Protein AF-A0A412M9D8-F1 (afdb_monomer)

Organism: NCBI:txid39486

Sequence (65 aa):
MTLKEYVKKRECRPEFKREFARYQPEIECVRILIDAQIEQNLSLKELAKITGIRQYKLRKILNGK

Foldseek 3Di:
DDPVVVLVVCCVPPVSVVVCVVCVVLVVVLVVLVCVCVVVVHDLVVSCVVVVPPSVVNVCSNVVD

InterPro domains:
  IPR010982 Lambda repressor-like, DNA-binding domain superfamily [SSF47413] (24-65)

Structure (mmCIF, N/CA/C/O backbone):
data_AF-A0A412M9D8-F1
#
_entry.id   AF-A0A412M9D8-F1
#
loop_
_atom_site.group_PDB
_atom_site.id
_atom_site.type_symbol
_atom_site.label_atom_id
_atom_site.label_alt_id
_atom_site.label_comp_id
_atom_site.label_asym_id
_atom_site.label_entity_id
_atom_site.label_seq_id
_atom_site.pdbx_PDB_ins_code
_atom_site.Cartn_x
_atom_site.Cartn_y
_atom_site.Cartn_z
_atom_site.occupancy
_atom_site.B_iso_or_equiv
_atom_site.auth_seq_id
_atom_site.auth_comp_id
_atom_site.auth_asym_id
_atom_site.auth_atom_id
_atom_site.pdbx_PDB_model_num
ATOM 1 N N . MET A 1 1 ? 11.371 13.078 -6.191 1.00 67.44 1 MET A N 1
ATOM 2 C CA . MET A 1 1 ? 10.981 12.078 -7.203 1.00 67.44 1 MET A CA 1
ATOM 3 C C . MET A 1 1 ? 9.700 11.415 -6.732 1.00 67.44 1 MET A C 1
ATOM 5 O O . MET A 1 1 ? 9.702 10.848 -5.647 1.00 67.44 1 MET A O 1
ATOM 9 N N . THR A 1 2 ? 8.606 11.549 -7.475 1.00 86.94 2 THR A N 1
ATOM 10 C CA . THR A 1 2 ? 7.313 10.934 -7.137 1.00 86.94 2 THR A CA 1
ATOM 11 C C . THR A 1 2 ? 7.301 9.445 -7.501 1.00 86.94 2 THR A C 1
ATOM 13 O O . THR A 1 2 ? 8.088 8.994 -8.337 1.00 86.94 2 THR A O 1
ATOM 16 N N . LEU A 1 3 ? 6.391 8.661 -6.911 1.00 79.69 3 LEU A N 1
ATOM 17 C CA . LEU A 1 3 ? 6.230 7.244 -7.267 1.00 79.69 3 LEU A CA 1
ATOM 18 C C . LEU A 1 3 ? 5.916 7.071 -8.764 1.00 79.69 3 LEU A C 1
ATOM 20 O O . LEU A 1 3 ? 6.486 6.199 -9.417 1.00 79.69 3 LEU A O 1
ATOM 24 N N . LYS A 1 4 ? 5.079 7.954 -9.328 1.00 83.81 4 LYS A N 1
ATOM 25 C CA . LYS A 1 4 ? 4.765 7.977 -10.766 1.00 83.81 4 LYS A CA 1
ATOM 26 C C . LYS A 1 4 ? 6.016 8.211 -11.616 1.00 83.81 4 LYS A C 1
ATOM 28 O O . LYS A 1 4 ? 6.237 7.494 -12.587 1.00 83.81 4 LYS A O 1
ATOM 33 N N . GLU A 1 5 ? 6.865 9.165 -11.236 1.00 87.38 5 GLU A N 1
ATOM 34 C CA . GLU A 1 5 ? 8.140 9.415 -11.923 1.00 87.38 5 GLU A CA 1
ATOM 35 C C . GLU A 1 5 ? 9.094 8.221 -11.824 1.00 87.38 5 GLU A C 1
ATOM 37 O O . GLU A 1 5 ? 9.803 7.912 -12.781 1.00 87.38 5 GLU A O 1
ATOM 42 N N . TYR A 1 6 ? 9.123 7.540 -10.679 1.00 87.50 6 TYR A N 1
ATOM 43 C CA . TYR A 1 6 ? 9.972 6.372 -10.454 1.00 87.50 6 TYR A CA 1
ATOM 44 C C . TYR A 1 6 ? 9.573 5.176 -11.310 1.00 87.50 6 TYR A C 1
ATOM 46 O O . TYR A 1 6 ? 10.432 4.581 -11.963 1.00 87.50 6 TYR A O 1
ATOM 54 N N . VAL A 1 7 ? 8.276 4.870 -11.360 1.00 86.69 7 VAL A N 1
ATOM 55 C CA . VAL A 1 7 ? 7.731 3.816 -12.222 1.00 86.69 7 VAL A CA 1
ATOM 56 C C . VAL A 1 7 ? 8.006 4.146 -13.691 1.00 86.69 7 VAL A C 1
ATOM 58 O O . VAL A 1 7 ? 8.590 3.326 -14.398 1.00 86.69 7 VAL A O 1
ATOM 61 N N . LYS A 1 8 ? 7.717 5.381 -14.124 1.00 88.44 8 LYS A N 1
ATOM 62 C CA . LYS A 1 8 ? 7.916 5.823 -15.514 1.00 88.44 8 LYS A CA 1
ATOM 63 C C . LYS A 1 8 ? 9.374 5.719 -15.976 1.00 88.44 8 LYS A C 1
ATOM 65 O O . LYS A 1 8 ? 9.638 5.327 -17.108 1.00 88.44 8 LYS A O 1
ATOM 70 N N . LYS A 1 9 ? 10.348 6.015 -15.103 1.00 91.44 9 LYS A N 1
ATOM 71 C CA . LYS A 1 9 ? 11.782 5.859 -15.430 1.00 91.44 9 LYS A CA 1
ATOM 72 C C . LYS A 1 9 ? 12.231 4.403 -15.575 1.00 91.44 9 LYS A C 1
ATOM 74 O O . LYS A 1 9 ? 13.288 4.166 -16.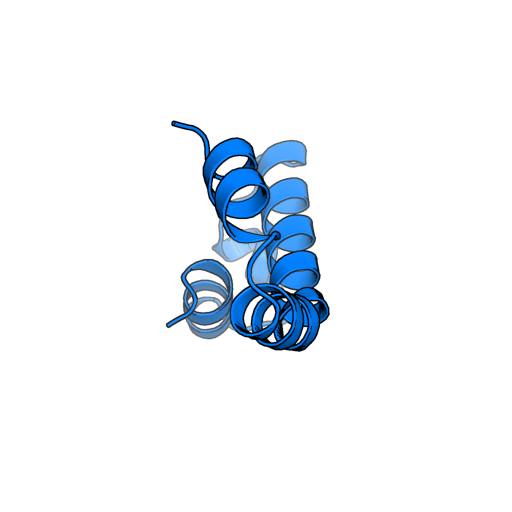150 1.00 91.44 9 LYS A O 1
ATOM 79 N N . ARG A 1 10 ? 11.496 3.439 -15.015 1.00 87.75 10 ARG A N 1
ATOM 80 C CA . ARG A 1 10 ? 11.855 2.010 -15.031 1.00 87.75 10 ARG A CA 1
ATOM 81 C C . ARG A 1 10 ? 11.019 1.185 -16.002 1.00 87.75 10 ARG A C 1
ATOM 83 O O . ARG A 1 10 ? 11.423 0.078 -16.335 1.00 87.75 10 ARG A O 1
ATOM 90 N N . GLU A 1 11 ? 9.925 1.742 -16.505 1.00 86.50 11 GLU A N 1
ATOM 91 C CA . GLU A 1 11 ? 9.024 1.132 -17.490 1.00 86.50 11 GLU A CA 1
ATOM 92 C C . GLU A 1 11 ? 9.711 0.731 -18.803 1.00 86.50 11 GLU A C 1
ATOM 94 O O . GLU A 1 11 ? 9.272 -0.199 -19.477 1.00 86.50 11 GLU A O 1
ATOM 99 N N . CYS A 1 12 ? 10.821 1.391 -19.146 1.00 85.19 12 CYS A N 1
ATOM 100 C CA . CYS A 1 12 ? 11.665 1.036 -20.287 1.00 85.19 12 CYS A CA 1
ATOM 101 C C . CYS A 1 12 ? 12.406 -0.302 -20.113 1.00 85.19 12 CYS A C 1
ATOM 103 O O . CYS A 1 12 ? 12.898 -0.849 -21.097 1.00 85.19 12 CYS A O 1
ATOM 105 N N . ARG A 1 13 ? 12.483 -0.853 -18.893 1.00 93.44 13 ARG A N 1
ATOM 106 C CA . ARG A 1 13 ? 13.090 -2.164 -18.626 1.00 93.44 13 ARG A CA 1
ATOM 107 C C . ARG A 1 13 ? 12.031 -3.267 -18.787 1.00 93.44 13 ARG A C 1
ATOM 109 O O . ARG A 1 13 ? 11.067 -3.276 -18.018 1.00 93.44 13 ARG A O 1
ATOM 116 N N . PRO A 1 14 ? 12.205 -4.229 -19.714 1.00 92.19 14 PRO A N 1
ATOM 117 C CA . PRO A 1 14 ? 11.210 -5.275 -19.981 1.00 92.19 14 PRO A CA 1
ATOM 118 C C . PRO A 1 14 ? 10.865 -6.127 -18.752 1.00 92.19 14 PRO A C 1
ATOM 120 O O . PRO A 1 14 ? 9.696 -6.408 -18.500 1.00 92.19 14 PRO A O 1
ATOM 123 N N . GLU A 1 15 ? 11.873 -6.487 -17.955 1.00 92.81 15 GLU A N 1
ATOM 124 C CA . GLU A 1 15 ? 11.711 -7.267 -16.720 1.00 92.81 15 GLU A CA 1
ATOM 125 C C . GLU A 1 15 ? 10.865 -6.523 -15.683 1.00 92.81 15 GLU A C 1
ATOM 127 O O . GLU A 1 15 ? 9.951 -7.093 -15.091 1.00 92.81 15 GLU A O 1
ATOM 132 N N . PHE A 1 16 ? 11.117 -5.218 -15.521 1.00 91.62 16 PHE A N 1
ATOM 133 C CA . PHE A 1 16 ? 10.325 -4.373 -14.636 1.00 91.62 16 PHE A CA 1
ATOM 134 C C . PHE A 1 16 ? 8.885 -4.275 -15.130 1.00 91.62 16 PHE A C 1
ATOM 136 O O . PHE A 1 16 ? 7.971 -4.452 -14.338 1.00 91.62 16 PHE A O 1
ATOM 143 N N . LYS A 1 17 ? 8.668 -4.042 -16.431 1.00 90.81 17 LYS A N 1
ATOM 144 C CA . LYS A 1 17 ? 7.320 -3.945 -17.006 1.00 90.81 17 LYS A CA 1
ATOM 145 C C . LYS A 1 17 ? 6.516 -5.229 -16.795 1.00 90.81 17 LYS A C 1
ATOM 147 O O . LYS A 1 17 ? 5.344 -5.158 -16.441 1.00 90.81 17 LYS A O 1
ATOM 152 N N . ARG A 1 18 ? 7.150 -6.392 -16.971 1.00 92.81 18 ARG A N 1
ATOM 153 C CA . ARG A 1 18 ? 6.525 -7.702 -16.762 1.00 92.81 18 ARG A CA 1
ATOM 154 C C . ARG A 1 18 ? 6.128 -7.923 -15.303 1.00 92.81 18 ARG A C 1
ATOM 156 O O . ARG A 1 18 ? 4.973 -8.245 -15.044 1.00 92.81 18 ARG A O 1
ATOM 163 N N . GLU A 1 19 ? 7.050 -7.741 -14.361 1.00 92.06 19 GLU A N 1
ATOM 164 C CA . GLU A 1 19 ? 6.734 -7.935 -12.939 1.00 92.06 19 GLU A CA 1
ATOM 165 C C . GLU A 1 19 ? 5.756 -6.868 -12.434 1.00 92.06 19 GLU A C 1
ATOM 167 O O . GLU A 1 19 ? 4.817 -7.180 -11.712 1.00 92.06 19 GLU A O 1
ATOM 172 N N . PHE A 1 20 ? 5.894 -5.616 -12.873 1.00 88.38 20 PHE A N 1
ATOM 173 C CA . PHE A 1 20 ? 4.967 -4.548 -12.506 1.00 88.38 20 PHE A CA 1
ATOM 174 C C . PHE A 1 20 ? 3.546 -4.814 -13.023 1.00 88.38 20 PHE A C 1
ATOM 176 O O . PHE A 1 20 ? 2.588 -4.600 -12.288 1.00 88.38 20 PHE A O 1
ATOM 183 N N . ALA A 1 21 ? 3.399 -5.332 -14.248 1.00 89.25 21 ALA A N 1
ATOM 184 C CA . ALA A 1 21 ? 2.106 -5.750 -14.788 1.00 89.25 21 ALA A CA 1
ATOM 185 C C . ALA A 1 21 ? 1.519 -6.955 -14.037 1.00 89.25 21 ALA A C 1
ATOM 187 O O . ALA A 1 21 ? 0.312 -7.009 -13.825 1.00 89.25 21 ALA A O 1
ATOM 188 N N . ARG A 1 22 ? 2.363 -7.896 -13.595 1.00 92.81 22 ARG A N 1
ATOM 189 C CA . ARG A 1 22 ? 1.935 -9.064 -12.814 1.00 92.81 22 ARG A CA 1
ATOM 190 C C . ARG A 1 22 ? 1.251 -8.677 -11.500 1.00 92.81 22 ARG A C 1
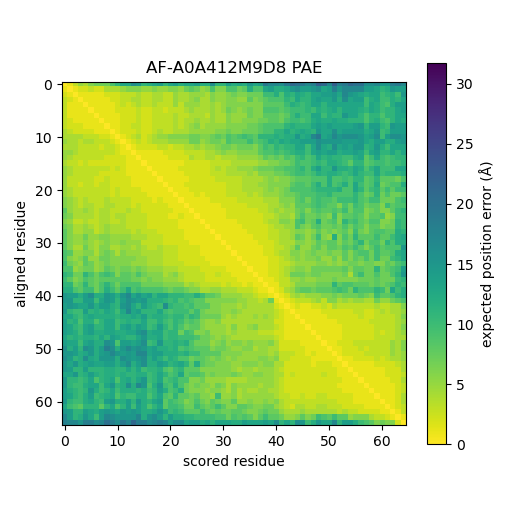ATOM 192 O O . ARG A 1 22 ? 0.289 -9.338 -11.140 1.00 92.81 22 ARG A O 1
ATOM 199 N N . TYR A 1 23 ? 1.734 -7.631 -10.826 1.00 86.94 23 TYR A N 1
ATOM 200 C CA . TYR A 1 23 ? 1.186 -7.152 -9.548 1.00 86.94 23 TYR A CA 1
ATOM 201 C C . TYR A 1 23 ? 0.211 -5.970 -9.684 1.00 86.94 23 TYR A C 1
ATOM 203 O O . TYR A 1 23 ? -0.223 -5.411 -8.674 1.00 86.94 23 TYR A O 1
ATOM 211 N N . GLN A 1 24 ? -0.108 -5.524 -10.908 1.00 85.00 24 GLN A N 1
ATOM 212 C CA . GLN A 1 24 ? -1.051 -4.415 -11.099 1.00 85.00 24 GLN A CA 1
ATOM 213 C C . GLN A 1 24 ? -2.403 -4.646 -10.412 1.00 85.00 24 GLN A C 1
ATOM 215 O O . GLN A 1 24 ? -2.849 -3.726 -9.730 1.00 85.00 24 GLN A O 1
ATOM 220 N N . PRO A 1 25 ? -3.034 -5.834 -10.507 1.00 86.06 25 PRO A N 1
ATOM 221 C CA . PRO A 1 25 ? -4.319 -6.080 -9.854 1.00 86.06 25 PRO A CA 1
ATOM 222 C C . PRO A 1 25 ? -4.288 -5.805 -8.344 1.00 86.06 25 PRO A C 1
ATOM 224 O O . PRO A 1 25 ? -5.182 -5.162 -7.796 1.00 86.06 25 PRO A O 1
ATOM 227 N N . GLU A 1 26 ? -3.231 -6.238 -7.659 1.00 83.69 26 GLU A N 1
ATOM 228 C CA . GLU A 1 26 ? -3.040 -6.016 -6.230 1.00 83.69 26 GLU A CA 1
ATOM 229 C C . GLU A 1 26 ? -2.789 -4.537 -5.916 1.00 83.69 26 GLU A C 1
ATOM 231 O O . GLU A 1 26 ? -3.352 -4.007 -4.955 1.00 83.69 26 GLU A O 1
ATOM 236 N N . ILE A 1 27 ? -1.985 -3.856 -6.741 1.00 84.62 27 ILE A N 1
ATOM 237 C CA . ILE A 1 27 ? -1.724 -2.415 -6.621 1.00 84.62 27 ILE A CA 1
ATOM 238 C C . ILE A 1 27 ? -3.024 -1.615 -6.782 1.00 84.62 27 ILE A C 1
ATOM 240 O O . ILE A 1 27 ? -3.256 -0.676 -6.020 1.00 84.62 27 ILE A O 1
ATOM 244 N N . GLU A 1 28 ? -3.880 -1.972 -7.741 1.00 85.19 28 GLU A N 1
ATOM 245 C CA . GLU A 1 28 ? -5.163 -1.299 -7.964 1.00 85.19 28 GLU A CA 1
ATOM 246 C C . GLU A 1 28 ? -6.137 -1.521 -6.809 1.00 85.19 28 GLU A C 1
ATOM 248 O O . GLU A 1 28 ? -6.720 -0.554 -6.321 1.00 85.19 28 GLU A O 1
ATOM 253 N N . CYS A 1 29 ? -6.249 -2.752 -6.300 1.00 82.62 29 CYS A N 1
ATOM 254 C CA . CYS A 1 29 ? -7.053 -3.052 -5.115 1.00 82.62 29 CYS A CA 1
ATOM 255 C C . CYS A 1 29 ? -6.633 -2.202 -3.906 1.00 82.62 29 CYS A C 1
ATOM 257 O O . CYS A 1 29 ? -7.480 -1.625 -3.226 1.00 82.62 29 CYS A O 1
ATOM 259 N N . VAL A 1 30 ? -5.326 -2.092 -3.641 1.00 81.38 30 VAL A N 1
ATOM 260 C CA . VAL A 1 30 ? -4.805 -1.256 -2.547 1.00 81.38 30 VAL A CA 1
ATOM 261 C C . VAL A 1 30 ? -5.109 0.222 -2.789 1.00 81.38 30 VAL A C 1
ATOM 263 O O . VAL A 1 30 ? -5.517 0.913 -1.859 1.00 81.38 30 VAL A O 1
ATOM 266 N N . ARG A 1 31 ? -4.948 0.705 -4.026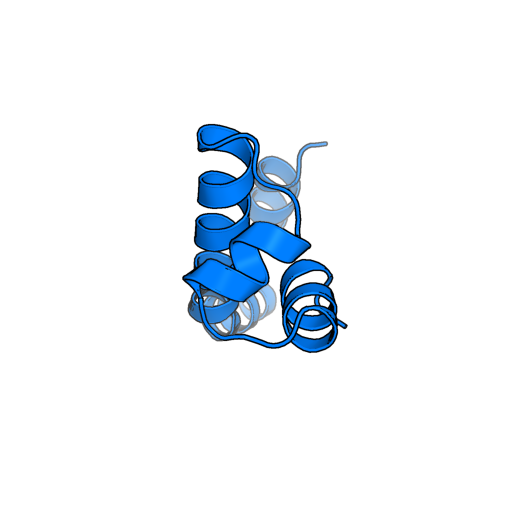 1.00 84.06 31 ARG A N 1
ATOM 267 C CA . ARG A 1 31 ? -5.197 2.10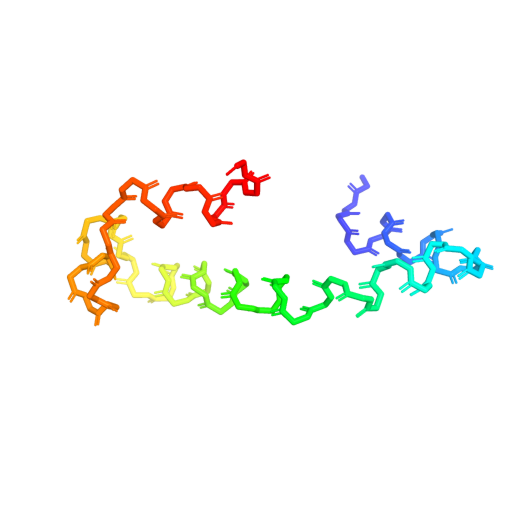5 -4.392 1.00 84.06 31 ARG A CA 1
ATOM 268 C C . ARG A 1 31 ? -6.659 2.487 -4.171 1.00 84.06 31 ARG A C 1
ATOM 270 O O . ARG A 1 31 ? -6.912 3.455 -3.472 1.00 84.06 31 ARG A O 1
ATOM 277 N N . ILE A 1 32 ? -7.595 1.656 -4.632 1.00 84.81 32 ILE A N 1
ATOM 278 C CA . ILE A 1 32 ? -9.038 1.850 -4.418 1.00 84.81 32 ILE A CA 1
ATOM 279 C C . ILE A 1 32 ? -9.374 1.902 -2.921 1.00 84.81 32 ILE A C 1
ATOM 281 O O . ILE A 1 32 ? -10.158 2.744 -2.492 1.00 84.81 32 ILE A O 1
ATOM 285 N N . LEU A 1 33 ? -8.773 1.029 -2.106 1.00 80.75 33 LEU A N 1
ATOM 286 C CA . LEU A 1 33 ? -9.003 1.019 -0.657 1.00 80.75 33 LEU A CA 1
ATOM 287 C C . LEU A 1 33 ? -8.460 2.275 0.039 1.00 80.75 33 LEU A C 1
ATOM 289 O O . LEU A 1 33 ? -9.097 2.772 0.966 1.00 80.75 33 LEU A O 1
ATOM 293 N N . ILE A 1 34 ? -7.299 2.7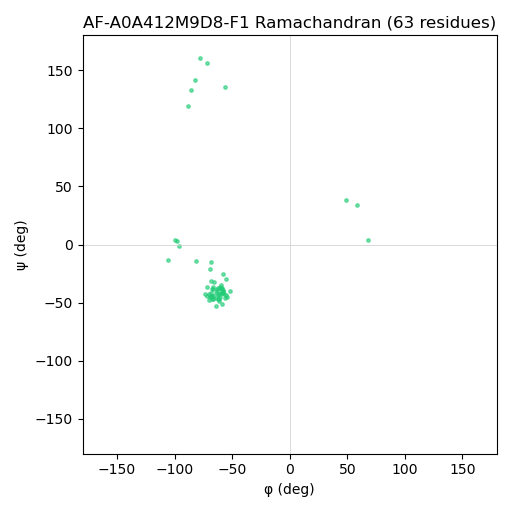79 -0.390 1.00 79.50 34 ILE A N 1
ATOM 294 C CA . ILE A 1 34 ? -6.710 4.022 0.128 1.00 79.50 34 ILE A CA 1
ATOM 295 C C . ILE A 1 34 ? -7.537 5.230 -0.311 1.00 79.50 34 ILE A C 1
ATOM 297 O O . ILE A 1 34 ? -7.840 6.081 0.521 1.00 79.50 34 ILE A O 1
ATOM 301 N N . ASP A 1 35 ? -7.935 5.289 -1.580 1.00 83.19 35 ASP A N 1
ATOM 302 C CA . ASP A 1 35 ? -8.748 6.377 -2.124 1.00 83.19 35 ASP A CA 1
ATOM 303 C C . ASP A 1 35 ? -10.097 6.438 -1.394 1.00 83.19 35 ASP A C 1
ATOM 305 O O . ASP A 1 35 ? -10.452 7.484 -0.857 1.00 83.19 35 ASP A O 1
ATOM 309 N N . ALA A 1 36 ? -10.777 5.298 -1.213 1.00 81.06 36 ALA A N 1
ATOM 310 C CA . ALA A 1 36 ? -12.008 5.218 -0.424 1.00 81.06 36 ALA A CA 1
ATOM 311 C C . ALA A 1 36 ? -11.806 5.650 1.040 1.00 81.06 36 ALA A C 1
ATOM 313 O O . ALA A 1 36 ? -12.702 6.244 1.643 1.00 81.06 36 ALA A O 1
ATOM 314 N N . GLN A 1 37 ? -10.637 5.367 1.625 1.00 82.44 37 GLN A N 1
ATOM 315 C CA . GLN A 1 37 ? -10.301 5.806 2.975 1.00 82.44 37 GLN A CA 1
ATOM 316 C C . GLN A 1 37 ? -10.139 7.333 3.049 1.00 82.44 37 GLN A C 1
ATOM 318 O O . GLN A 1 37 ? -10.640 7.950 3.988 1.00 82.44 37 GLN A O 1
ATOM 323 N N . ILE A 1 38 ? -9.447 7.933 2.077 1.00 82.25 38 ILE A N 1
ATOM 324 C CA . ILE A 1 38 ? -9.180 9.376 2.018 1.00 82.25 38 ILE A CA 1
ATOM 325 C C . ILE A 1 38 ? -10.464 10.151 1.707 1.00 82.25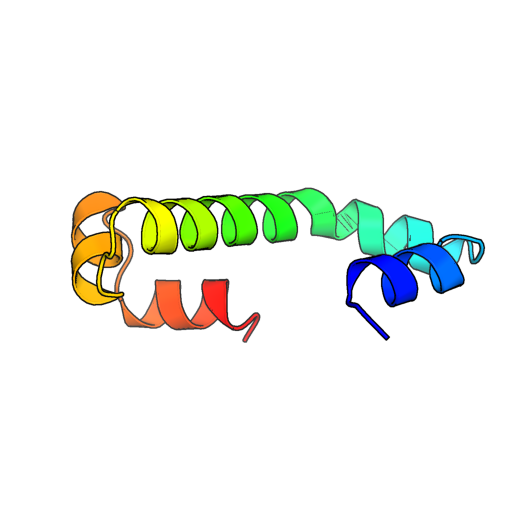 38 ILE A C 1
ATOM 327 O O . ILE A 1 38 ? -10.779 11.105 2.413 1.00 82.25 38 ILE A O 1
ATOM 331 N N . GLU A 1 39 ? -11.224 9.724 0.696 1.00 85.88 39 GLU A N 1
ATOM 332 C CA . GLU A 1 39 ? -12.459 10.385 0.252 1.00 85.88 39 GLU A CA 1
ATOM 333 C C . GLU A 1 39 ? -13.525 10.430 1.346 1.00 85.88 39 GLU A C 1
ATOM 335 O O . GLU A 1 39 ? -14.241 11.419 1.483 1.00 85.88 39 GLU A O 1
ATOM 340 N N . GLN A 1 40 ? -13.616 9.370 2.150 1.00 79.19 40 GLN A N 1
ATOM 341 C CA . GLN A 1 40 ? -14.609 9.260 3.217 1.00 79.19 40 GLN A CA 1
ATOM 342 C C . GLN A 1 40 ? -14.038 9.598 4.606 1.00 79.19 40 GLN A C 1
ATOM 344 O O . GLN A 1 40 ? -14.747 9.466 5.603 1.00 79.19 40 GLN A O 1
ATOM 349 N N . ASN A 1 41 ? -12.768 10.022 4.686 1.00 82.88 41 ASN A N 1
ATOM 350 C CA . ASN A 1 41 ? -12.038 10.286 5.931 1.00 82.88 41 ASN A CA 1
ATOM 351 C C . ASN A 1 41 ? -12.156 9.133 6.956 1.00 82.88 41 ASN A C 1
ATOM 353 O O . ASN A 1 41 ? -12.311 9.350 8.159 1.00 82.88 41 ASN A O 1
ATOM 357 N N . LEU A 1 42 ? -12.127 7.891 6.462 1.00 82.62 42 LEU A N 1
ATOM 358 C CA . LEU A 1 42 ? -12.377 6.694 7.260 1.00 82.62 42 LEU A CA 1
ATOM 359 C C . LEU A 1 42 ? -11.123 6.267 8.023 1.00 82.62 42 LEU A C 1
ATOM 361 O O . LEU A 1 42 ? -9.998 6.243 7.517 1.00 82.62 42 LEU A O 1
ATOM 365 N N . SER A 1 43 ? -11.318 5.813 9.252 1.00 84.19 43 SER A N 1
ATOM 366 C CA . SER A 1 43 ? -10.297 5.063 9.968 1.00 84.19 43 SER A CA 1
ATOM 367 C C . SER A 1 43 ? -10.143 3.653 9.385 1.00 84.19 43 SER A C 1
ATOM 369 O O . SER A 1 43 ? -11.078 3.051 8.849 1.00 84.19 43 SER A O 1
ATOM 371 N N . LEU A 1 44 ? -8.972 3.043 9.591 1.00 80.25 44 LEU A N 1
ATOM 372 C CA . LEU A 1 44 ? -8.719 1.647 9.206 1.00 80.25 44 LEU A CA 1
ATOM 373 C C . LEU A 1 44 ? -9.747 0.666 9.811 1.00 80.25 44 LEU A C 1
ATOM 375 O O . LEU A 1 44 ? -10.035 -0.387 9.243 1.00 80.25 44 LEU A O 1
ATOM 379 N N . LYS A 1 45 ? -10.293 1.003 10.986 1.00 84.81 45 LYS A N 1
ATOM 380 C CA . LYS A 1 45 ? -11.314 0.213 11.683 1.00 84.81 45 LYS A CA 1
ATOM 381 C C . LYS A 1 45 ? -12.667 0.286 10.972 1.00 84.81 45 LYS A C 1
ATOM 383 O O . LYS A 1 45 ? -13.380 -0.712 10.942 1.00 84.81 45 LYS A O 1
ATOM 388 N N . GLU A 1 46 ? -13.021 1.436 10.413 1.00 83.19 46 GLU A N 1
ATOM 389 C CA . GLU A 1 46 ? -14.262 1.613 9.653 1.00 83.19 46 GLU A CA 1
ATOM 390 C C . GLU A 1 46 ? -14.171 0.941 8.287 1.00 83.19 46 GLU A C 1
ATOM 392 O O . GLU A 1 46 ? -15.068 0.182 7.927 1.00 83.19 46 GLU A O 1
ATOM 397 N N . LEU A 1 47 ? -13.034 1.075 7.600 1.00 82.06 47 LEU A N 1
ATOM 398 C CA . LEU A 1 47 ? -12.772 0.341 6.362 1.00 82.06 47 LEU A CA 1
ATOM 399 C C . LEU A 1 47 ? -12.857 -1.185 6.569 1.00 82.06 47 LEU A C 1
ATOM 401 O O . LEU A 1 47 ? -13.429 -1.902 5.749 1.00 82.06 47 LEU A O 1
ATOM 405 N N . ALA A 1 48 ? -12.358 -1.690 7.702 1.00 85.50 48 ALA A N 1
ATOM 406 C CA . ALA A 1 48 ? -12.487 -3.099 8.086 1.00 85.50 48 ALA A CA 1
ATOM 407 C C . ALA A 1 48 ? -13.940 -3.549 8.280 1.00 85.50 48 ALA A C 1
ATOM 409 O O . ALA A 1 48 ? -14.293 -4.670 7.916 1.00 85.50 48 ALA A O 1
ATOM 410 N N . LYS A 1 49 ? -14.794 -2.680 8.832 1.00 82.44 49 LYS A N 1
ATOM 411 C CA . LYS A 1 49 ? -16.224 -2.966 8.993 1.00 82.44 49 LYS A CA 1
ATOM 412 C C . LYS A 1 49 ? -16.956 -2.987 7.652 1.00 82.44 49 LYS A C 1
ATOM 414 O O . LYS A 1 49 ? -17.760 -3.885 7.444 1.00 82.44 49 LYS A O 1
ATOM 419 N N . ILE A 1 50 ? -16.659 -2.042 6.757 1.00 80.12 50 ILE A N 1
ATOM 420 C CA . ILE A 1 50 ? -17.311 -1.926 5.441 1.00 80.12 50 ILE A CA 1
ATOM 421 C C . ILE A 1 50 ? -16.921 -3.096 4.531 1.00 80.12 50 ILE A C 1
ATOM 423 O O . ILE A 1 50 ? -17.769 -3.702 3.889 1.00 80.12 50 ILE A O 1
ATOM 427 N N . THR A 1 51 ? -15.633 -3.444 4.502 1.00 78.31 51 THR A N 1
ATOM 428 C CA . THR A 1 51 ? -15.110 -4.511 3.631 1.00 78.31 51 THR A CA 1
ATOM 429 C C . THR A 1 51 ? -15.310 -5.918 4.201 1.00 78.31 51 THR A C 1
ATOM 431 O O . THR A 1 51 ? -15.092 -6.900 3.497 1.00 78.31 51 THR A O 1
ATOM 434 N N . GLY A 1 52 ? -15.644 -6.047 5.491 1.00 79.69 52 GLY A N 1
ATOM 435 C CA . GLY A 1 52 ? -15.675 -7.332 6.199 1.00 79.69 52 GLY A CA 1
ATOM 436 C C . GLY A 1 52 ? -14.292 -7.974 6.396 1.00 79.69 52 GLY A C 1
ATOM 437 O O . GLY A 1 52 ? -14.179 -9.083 6.926 1.00 79.69 52 GLY A O 1
ATOM 438 N N . ILE A 1 53 ? -13.212 -7.296 5.996 1.00 84.62 53 ILE A N 1
ATOM 439 C CA . ILE A 1 53 ? -11.843 -7.785 6.136 1.00 84.62 53 ILE A CA 1
ATOM 440 C C . ILE A 1 53 ? -11.325 -7.417 7.528 1.00 84.62 53 ILE A C 1
ATOM 442 O O . ILE A 1 53 ? -11.405 -6.274 7.971 1.00 84.62 53 ILE A O 1
ATOM 446 N N . ARG A 1 54 ? -10.713 -8.379 8.230 1.00 86.75 54 ARG A N 1
ATOM 447 C CA . ARG A 1 54 ? -10.103 -8.119 9.545 1.00 86.75 54 ARG A CA 1
ATOM 448 C C . ARG A 1 54 ? -9.063 -6.995 9.452 1.00 86.75 54 ARG A C 1
ATOM 450 O O . ARG A 1 54 ? -8.184 -7.038 8.593 1.00 86.75 54 ARG A O 1
ATOM 457 N N . GLN A 1 55 ? -9.083 -6.063 10.406 1.00 80.06 55 GLN A N 1
ATOM 458 C CA . GLN A 1 55 ? -8.208 -4.882 10.428 1.00 80.06 55 GLN A CA 1
ATOM 459 C C . GLN A 1 55 ? -6.713 -5.217 10.259 1.00 80.06 55 GLN A C 1
ATOM 461 O O . GLN A 1 55 ? -6.006 -4.531 9.526 1.00 80.06 55 GLN A O 1
ATOM 466 N N . TYR A 1 56 ? -6.216 -6.297 10.880 1.00 88.06 56 TYR A N 1
ATOM 467 C CA . TYR A 1 56 ? -4.813 -6.705 10.722 1.00 88.06 56 TYR A CA 1
ATOM 468 C C . TYR A 1 56 ? -4.492 -7.213 9.305 1.00 88.06 56 TYR A C 1
ATOM 470 O O . TYR A 1 56 ? -3.366 -7.037 8.846 1.00 88.06 56 TYR A O 1
ATOM 478 N N . LYS A 1 57 ? -5.459 -7.836 8.610 1.00 83.31 57 LYS A N 1
ATOM 479 C CA . LYS A 1 57 ? -5.306 -8.268 7.213 1.00 83.31 57 LYS A CA 1
ATOM 480 C C . LYS A 1 57 ? -5.307 -7.059 6.285 1.00 83.31 57 LYS A C 1
ATOM 482 O O . LYS A 1 57 ? -4.421 -6.962 5.449 1.00 83.31 57 LYS A O 1
ATOM 487 N N . LEU A 1 58 ? -6.217 -6.103 6.491 1.00 83.12 58 LEU A N 1
ATOM 488 C CA . LEU A 1 58 ? -6.191 -4.825 5.768 1.00 83.12 58 LEU A CA 1
ATOM 489 C C . LEU A 1 58 ? -4.871 -4.089 5.967 1.00 83.12 58 LEU A C 1
ATOM 491 O O . LEU A 1 58 ? -4.284 -3.617 5.005 1.00 83.12 58 LEU A O 1
ATOM 495 N N . ARG A 1 59 ? -4.346 -4.060 7.196 1.00 84.25 59 ARG A N 1
ATOM 496 C CA . ARG A 1 59 ? -3.034 -3.466 7.469 1.00 84.25 59 ARG A CA 1
ATOM 497 C C . ARG A 1 59 ? -1.914 -4.138 6.669 1.00 84.25 59 ARG A C 1
ATOM 499 O O . ARG A 1 59 ? -0.997 -3.443 6.251 1.00 84.25 59 ARG A O 1
ATOM 506 N N . LYS A 1 60 ? -1.960 -5.457 6.470 1.00 84.75 60 LYS A N 1
ATOM 507 C CA . LYS A 1 60 ? -0.993 -6.181 5.629 1.00 84.75 60 LYS A CA 1
ATOM 508 C C . LYS A 1 60 ? -1.135 -5.812 4.154 1.00 84.75 60 LYS A C 1
ATOM 510 O O . LYS A 1 60 ? -0.144 -5.451 3.536 1.00 84.75 60 LYS A O 1
ATOM 515 N N . ILE A 1 61 ? -2.371 -5.801 3.651 1.00 79.69 61 ILE A N 1
ATOM 516 C CA . ILE A 1 61 ? -2.710 -5.431 2.268 1.00 79.69 61 ILE A CA 1
ATOM 517 C C . ILE A 1 61 ? -2.247 -4.001 1.956 1.00 79.69 61 ILE A C 1
ATOM 519 O O . ILE A 1 61 ? -1.502 -3.795 1.0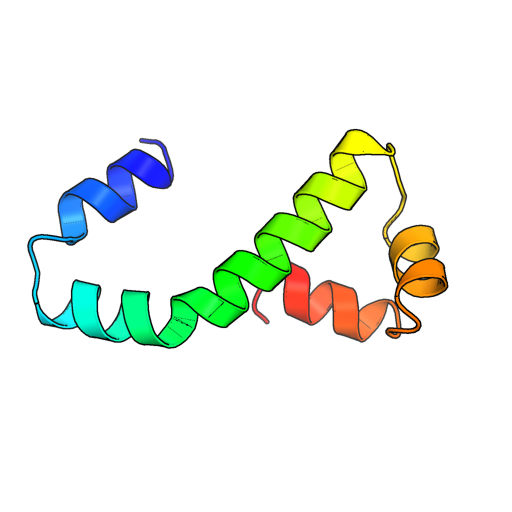07 1.00 79.69 61 ILE A O 1
ATOM 523 N N . LEU A 1 62 ? -2.598 -3.028 2.803 1.00 73.31 62 LEU A N 1
ATOM 524 C CA . LEU A 1 62 ? -2.240 -1.617 2.614 1.00 73.31 62 LEU A CA 1
ATOM 525 C C . LEU A 1 62 ? -0.733 -1.351 2.703 1.00 73.31 62 LEU A C 1
ATOM 527 O O . LEU A 1 62 ? -0.233 -0.443 2.051 1.00 73.31 62 LEU A O 1
ATOM 531 N N . ASN A 1 63 ? -0.006 -2.119 3.518 1.00 78.25 63 ASN A N 1
ATOM 532 C CA . ASN A 1 63 ? 1.438 -1.945 3.692 1.00 78.25 63 ASN A CA 1
ATOM 533 C C . ASN A 1 63 ? 2.279 -2.879 2.805 1.00 78.25 63 ASN A C 1
ATOM 535 O O . ASN A 1 63 ? 3.504 -2.830 2.898 1.00 78.25 63 ASN A O 1
ATOM 539 N N . GLY A 1 64 ? 1.652 -3.750 2.005 1.00 65.31 64 GLY A N 1
ATOM 540 C CA . GLY A 1 64 ? 2.340 -4.751 1.183 1.00 65.31 64 GLY A CA 1
ATOM 541 C C . GLY A 1 64 ? 3.228 -5.724 1.975 1.00 65.31 64 GLY A C 1
ATOM 542 O O . GLY A 1 64 ? 4.291 -6.091 1.479 1.00 65.31 64 GLY A O 1
ATOM 543 N N . LYS A 1 65 ? 2.841 -6.089 3.210 1.00 58.69 65 LYS A N 1
ATOM 544 C CA . LYS A 1 65 ? 3.608 -6.966 4.127 1.00 58.69 65 LYS A CA 1
ATOM 545 C C . LYS A 1 65 ? 2.988 -8.343 4.334 1.00 58.69 65 LYS A C 1
ATOM 54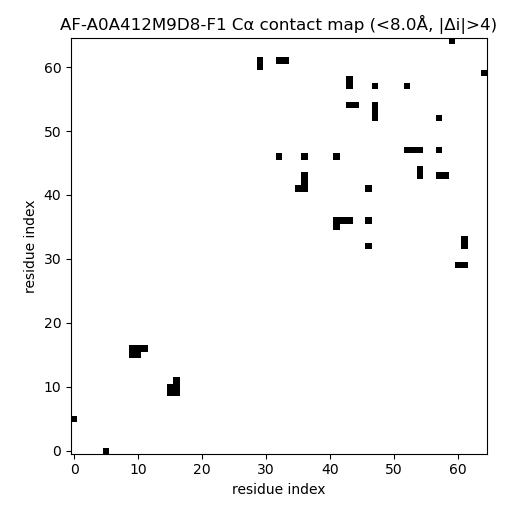7 O O . LYS A 1 65 ? 1.748 -8.421 4.487 1.00 58.69 65 LYS A O 1
#

pLDDT: mean 83.84, std 6.1, range [58.69, 93.44]

Secondary structure (DSSP, 8-state):
--HHHHHHHHTTSHHHHHHHHHTHHHHHHHHHHHHHHHHTT--HHHHHHHH---HHHHHHHHHT-

Radius of gyration: 14.31 Å; Cα contacts (8 Å, |Δi|>4): 27; chains: 1; bounding box: 30×21×32 Å

Solvent-accessible surface area (backbone atoms only — not comparable to full-atom values): 3795 Å² total; per-residue (Å²): 136,51,72,69,58,54,50,62,73,42,54,82,38,68,69,51,40,53,56,53,59,72,46,38,68,62,53,49,55,40,48,5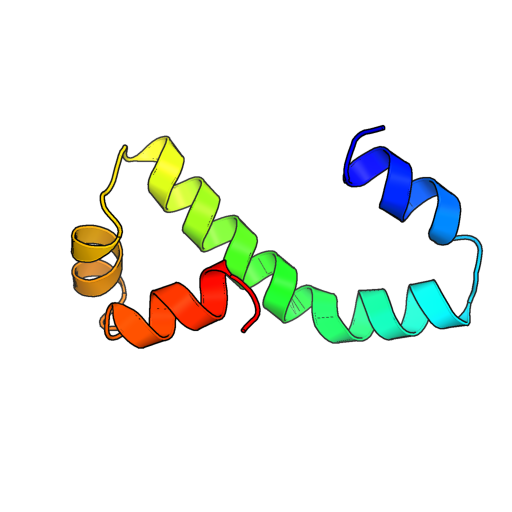4,55,50,49,54,28,61,79,66,70,46,52,70,67,52,53,19,64,76,70,70,42,55,50,72,58,49,52,23,60,71,66,76,100

Nearest PDB structures (foldseek):
  8r7y-assembly2_D  TM=7.789E-01  e=3.664E+00  Bacillus subtilis subsp. subtilis str. 168
  4hri-assembly1_B  TM=6.950E-01  e=8.748E+00  Nostoc sp. PCC 7120 = FACHB-418
  4yrv-assembly1_A  TM=6.989E-01  e=8.748E+00  Nostoc sp. PCC 7120 = FACHB-418

Mean predicted aligned error: 6.5 Å